Protein AF-A0A2J8J338-F1 (afdb_monomer_lite)

Radius of gyration: 25.16 Å; chains: 1; bounding box: 51×44×72 Å

Foldseek 3Di:
DDDDDDDDDPDPPPPDDPPPPPDDPDDDDDPDDPDDDDDFDPDPTPDPPPVVVQVVCCVVCVPDDDADPVRDDDDQPLVVSCVVDNPSSPDDD

pLDDT: mean 78.18, std 21.62, range [40.94, 98.25]

Secondary structure (DSSP, 8-state):
---------------PPP--------------PPPPP----SBTTTB-HHHHHHHHHHHH-TTS----GGG--SS-HHHHHHHHSTTSTT---

Structure (mmCIF, N/CA/C/O backbone):
data_AF-A0A2J8J338-F1
#
_entry.id   AF-A0A2J8J338-F1
#
loop_
_atom_site.group_PDB
_atom_site.id
_atom_site.type_symbol
_atom_site.label_atom_id
_atom_site.label_alt_id
_atom_site.label_comp_id
_atom_site.label_asym_id
_atom_site.label_entity_id
_atom_site.label_seq_id
_atom_site.pdbx_PDB_ins_code
_atom_site.Cartn_x
_atom_site.Cartn_y
_atom_site.Cartn_z
_atom_site.occupancy
_atom_site.B_iso_or_equiv
_atom_site.auth_seq_id
_atom_site.auth_comp_id
_atom_site.auth_asym_id
_atom_site.auth_atom_id
_atom_site.pdbx_PDB_model_num
ATOM 1 N N . MET A 1 1 ? 21.242 -32.552 38.866 1.00 43.22 1 MET A N 1
ATOM 2 C CA . MET A 1 1 ? 22.445 -32.261 38.060 1.00 43.22 1 MET A CA 1
ATOM 3 C C . MET A 1 1 ? 22.340 -33.075 36.779 1.00 43.22 1 MET A C 1
ATOM 5 O O . MET A 1 1 ? 22.643 -34.257 36.795 1.00 43.22 1 MET A O 1
ATOM 9 N N . ILE A 1 2 ? 21.794 -32.487 35.714 1.00 40.94 2 ILE A N 1
ATOM 10 C CA . ILE A 1 2 ? 21.614 -33.149 34.414 1.00 40.94 2 ILE A CA 1
ATOM 11 C C . ILE A 1 2 ? 22.175 -32.181 33.372 1.00 40.94 2 ILE A C 1
ATOM 13 O O . ILE A 1 2 ? 21.660 -31.078 33.203 1.00 40.94 2 ILE A O 1
ATOM 17 N N . ARG A 1 3 ? 23.292 -32.572 32.751 1.00 44.12 3 ARG A N 1
ATOM 18 C CA . ARG A 1 3 ? 23.898 -31.899 31.600 1.00 44.12 3 ARG A CA 1
ATOM 19 C C . ARG A 1 3 ? 23.267 -32.472 30.334 1.00 44.12 3 ARG A C 1
ATOM 21 O O . ARG A 1 3 ? 23.466 -33.643 30.040 1.00 44.12 3 ARG A O 1
ATOM 28 N N . LEU A 1 4 ? 22.560 -31.636 29.587 1.00 50.59 4 LEU A N 1
ATOM 29 C CA . LEU A 1 4 ? 22.145 -31.869 28.202 1.00 50.59 4 LEU A CA 1
ATOM 30 C C . LEU A 1 4 ? 22.466 -30.545 27.499 1.00 50.59 4 LEU A C 1
ATOM 32 O O . LEU A 1 4 ? 21.896 -29.517 27.831 1.00 50.59 4 LEU A O 1
ATOM 36 N N . GLY A 1 5 ? 23.581 -30.441 26.786 1.00 42.06 5 GLY A N 1
ATOM 37 C CA . GLY A 1 5 ? 23.694 -30.929 25.416 1.00 42.06 5 GLY A CA 1
ATOM 38 C C . GLY A 1 5 ? 23.681 -29.691 24.522 1.00 42.06 5 GLY A C 1
ATOM 39 O O . GLY A 1 5 ? 22.623 -29.186 24.172 1.00 42.06 5 GLY A O 1
ATOM 40 N N . GLY A 1 6 ? 24.866 -29.135 24.264 1.00 43.50 6 GLY A N 1
ATOM 41 C CA . GLY A 1 6 ? 25.035 -27.926 23.465 1.00 43.50 6 GLY A CA 1
ATOM 42 C C . GLY A 1 6 ? 24.636 -28.162 22.013 1.00 43.50 6 GLY A C 1
ATOM 43 O O . GLY A 1 6 ? 25.192 -29.029 21.344 1.00 43.50 6 GLY A O 1
ATOM 44 N N . TRP A 1 7 ? 23.693 -27.367 21.518 1.00 42.53 7 TRP A N 1
ATOM 45 C CA . TRP A 1 7 ? 23.435 -27.226 20.091 1.00 42.53 7 TRP A CA 1
ATOM 46 C C . TRP A 1 7 ? 24.176 -25.993 19.587 1.00 42.53 7 TRP A C 1
ATOM 48 O O . TRP A 1 7 ? 23.694 -24.865 19.659 1.00 42.53 7 TRP A O 1
ATOM 58 N N . CYS A 1 8 ? 25.391 -26.219 19.096 1.00 44.62 8 CYS A N 1
ATOM 59 C CA . CYS A 1 8 ? 26.088 -25.251 18.265 1.00 44.62 8 CYS A CA 1
ATOM 60 C C . CYS A 1 8 ? 25.398 -25.225 16.897 1.00 44.62 8 CYS A C 1
ATOM 62 O O . CYS A 1 8 ? 25.557 -26.148 16.102 1.00 44.62 8 CYS A O 1
ATOM 64 N N . ALA A 1 9 ? 24.629 -24.173 16.619 1.00 54.53 9 ALA A N 1
ATOM 65 C CA . ALA A 1 9 ? 24.182 -23.886 15.263 1.00 54.53 9 ALA A CA 1
ATOM 66 C C . ALA A 1 9 ? 25.416 -23.660 14.365 1.00 54.53 9 ALA A C 1
ATOM 68 O O . ALA A 1 9 ? 26.320 -22.913 14.765 1.00 54.53 9 ALA A O 1
ATOM 69 N N . PRO A 1 10 ? 25.498 -24.261 13.165 1.00 48.12 10 PRO A N 1
ATOM 70 C CA . PRO A 1 10 ? 26.561 -23.920 12.239 1.00 48.12 10 PRO A CA 1
ATOM 71 C C . PRO A 1 10 ? 26.347 -22.473 11.787 1.00 48.12 10 PRO A C 1
ATOM 73 O O . PRO A 1 10 ? 25.334 -22.130 11.179 1.00 48.12 10 PRO A O 1
ATOM 76 N N . ARG A 1 11 ? 27.312 -21.607 12.114 1.00 47.56 11 ARG A N 1
ATOM 77 C CA . ARG A 1 11 ? 27.428 -20.278 11.515 1.00 47.56 11 ARG A CA 1
ATOM 78 C C . ARG A 1 11 ? 27.565 -20.482 10.009 1.00 47.56 11 ARG A C 1
ATOM 80 O O . ARG A 1 11 ? 28.589 -20.981 9.550 1.00 47.56 11 ARG A O 1
ATOM 87 N N . LEU A 1 12 ? 26.540 -20.111 9.247 1.00 48.75 12 LEU A N 1
ATOM 88 C CA . LEU A 1 12 ? 26.666 -19.955 7.804 1.00 48.75 12 LEU A CA 1
ATOM 89 C C . LEU A 1 12 ? 27.668 -18.822 7.565 1.00 48.75 12 LEU A C 1
ATOM 91 O O . LEU A 1 12 ? 27.356 -17.645 7.738 1.00 48.75 12 LEU A O 1
ATOM 95 N N . CYS A 1 13 ? 28.905 -19.194 7.244 1.00 45.56 13 CYS A N 1
ATOM 96 C CA . CYS A 1 13 ? 29.922 -18.277 6.760 1.00 45.56 13 CYS A CA 1
ATOM 97 C C . CYS A 1 13 ? 29.407 -17.665 5.456 1.00 45.56 13 CYS A C 1
ATOM 99 O O . CYS A 1 13 ? 29.388 -18.323 4.418 1.00 45.56 13 CYS A O 1
ATOM 101 N N . SER A 1 14 ? 28.954 -16.415 5.524 1.00 51.06 14 SER A N 1
ATOM 102 C CA . SER A 1 14 ? 28.611 -15.632 4.343 1.00 51.06 14 SER A CA 1
ATOM 103 C C . SER A 1 14 ? 29.898 -15.424 3.543 1.00 51.06 14 SER A C 1
ATOM 105 O O . SER A 1 14 ? 30.786 -14.682 3.967 1.00 51.06 14 SER A O 1
ATOM 107 N N . ALA A 1 15 ? 30.054 -16.153 2.438 1.00 55.22 15 ALA A N 1
ATOM 108 C CA . ALA A 1 15 ? 31.173 -15.962 1.531 1.00 55.22 15 ALA A CA 1
ATOM 109 C C . ALA A 1 15 ? 31.050 -14.561 0.918 1.00 55.22 15 ALA A C 1
ATOM 111 O O . ALA A 1 15 ? 30.080 -14.257 0.224 1.00 55.22 15 ALA A O 1
ATOM 112 N N . ALA A 1 16 ? 32.019 -13.694 1.210 1.00 54.66 16 ALA A N 1
ATOM 113 C CA . ALA A 1 16 ? 32.112 -12.379 0.599 1.00 54.66 16 ALA A CA 1
ATOM 114 C C . ALA A 1 16 ? 32.204 -12.538 -0.926 1.00 54.66 16 ALA A C 1
ATOM 116 O O . ALA A 1 16 ? 33.156 -13.126 -1.441 1.00 54.66 16 ALA A O 1
ATOM 117 N N . VAL A 1 17 ? 31.211 -12.022 -1.650 1.00 58.19 17 VAL A N 1
ATOM 118 C CA . VAL A 1 17 ? 31.267 -11.918 -3.110 1.00 58.19 17 VAL A CA 1
ATOM 119 C C . VAL A 1 17 ? 32.378 -10.917 -3.437 1.00 58.19 17 VAL A C 1
ATOM 121 O O . VAL A 1 17 ? 32.285 -9.766 -3.000 1.00 58.19 17 VAL A O 1
ATOM 124 N N . PRO A 1 18 ? 33.444 -11.295 -4.166 1.00 51.47 18 PRO A N 1
ATOM 125 C CA . PRO A 1 18 ? 34.457 -10.326 -4.531 1.00 51.47 18 PRO A CA 1
ATOM 126 C C . PRO A 1 18 ? 33.812 -9.313 -5.475 1.00 51.47 18 PRO A C 1
ATOM 128 O O . PRO A 1 18 ? 33.262 -9.671 -6.519 1.00 51.47 18 PRO A O 1
ATOM 131 N N . ALA A 1 19 ? 33.886 -8.035 -5.106 1.00 57.62 19 ALA A N 1
ATOM 132 C CA . ALA A 1 19 ? 33.567 -6.926 -5.989 1.00 57.62 19 ALA A CA 1
ATOM 133 C C . ALA A 1 19 ? 34.604 -6.904 -7.123 1.00 57.62 19 ALA A C 1
ATOM 135 O O . ALA A 1 19 ? 35.617 -6.206 -7.067 1.00 57.62 19 ALA A O 1
ATOM 136 N N . GLY A 1 20 ? 34.376 -7.729 -8.145 1.00 45.66 20 GLY A N 1
ATOM 137 C CA . GLY A 1 20 ? 35.165 -7.740 -9.362 1.00 45.66 20 GLY A CA 1
ATOM 138 C C . GLY A 1 20 ? 35.014 -6.397 -10.064 1.00 45.66 20 GLY A C 1
ATOM 139 O O . GLY A 1 20 ? 34.013 -6.148 -10.735 1.00 45.66 20 GLY A O 1
ATOM 140 N N . ARG A 1 21 ? 36.019 -5.528 -9.921 1.00 58.72 21 ARG A N 1
ATOM 141 C CA . ARG A 1 21 ? 36.226 -4.385 -10.814 1.00 58.72 21 ARG A CA 1
ATOM 142 C C . ARG A 1 21 ? 36.368 -4.931 -12.236 1.00 58.72 21 ARG A C 1
ATOM 144 O O . ARG A 1 21 ? 37.431 -5.414 -12.613 1.00 58.72 21 ARG A O 1
ATOM 151 N N . ARG A 1 22 ? 35.296 -4.873 -13.028 1.00 58.28 22 ARG A N 1
ATOM 152 C CA . ARG A 1 22 ? 35.378 -5.105 -14.474 1.00 58.28 22 ARG A CA 1
ATOM 153 C C . ARG A 1 22 ? 36.093 -3.906 -15.088 1.00 58.28 22 ARG A C 1
ATOM 155 O O . ARG A 1 22 ? 35.535 -2.814 -15.155 1.00 58.28 22 ARG A O 1
ATOM 162 N N . GLY A 1 23 ? 37.355 -4.115 -15.452 1.00 45.91 23 GLY A N 1
ATOM 163 C CA . GLY A 1 23 ? 38.155 -3.156 -16.199 1.00 45.91 23 GLY A CA 1
ATOM 164 C C . GLY A 1 23 ? 37.498 -2.824 -17.536 1.00 45.91 23 GLY A C 1
ATOM 165 O O . GLY A 1 23 ? 36.924 -3.691 -18.197 1.00 45.91 23 GLY A O 1
ATOM 166 N N . ALA A 1 24 ? 37.578 -1.553 -17.918 1.00 56.91 24 ALA A N 1
ATOM 167 C CA . ALA A 1 24 ? 37.213 -1.095 -19.245 1.00 56.91 24 ALA A CA 1
ATOM 168 C C . ALA A 1 24 ? 38.244 -1.625 -20.253 1.00 56.91 24 ALA A C 1
ATOM 170 O O . ALA A 1 24 ? 39.350 -1.100 -20.352 1.00 56.91 24 ALA A O 1
ATOM 171 N N . ALA A 1 25 ? 37.884 -2.670 -20.995 1.00 54.62 25 ALA A N 1
ATOM 172 C CA . ALA A 1 25 ? 38.583 -3.032 -22.220 1.00 54.62 25 ALA A CA 1
ATOM 173 C C . ALA A 1 25 ? 38.009 -2.172 -23.355 1.00 54.62 25 ALA A C 1
ATOM 175 O O . ALA A 1 25 ? 36.960 -2.478 -23.921 1.00 54.62 25 ALA A O 1
ATOM 176 N N . GLY A 1 26 ? 38.669 -1.048 -23.635 1.00 50.59 26 GLY A N 1
ATOM 177 C CA . GLY A 1 26 ? 38.418 -0.247 -24.829 1.00 50.59 26 GLY A CA 1
ATOM 178 C C . GLY A 1 26 ? 38.987 -0.957 -26.054 1.00 50.59 26 GLY A C 1
ATOM 179 O O . GLY A 1 26 ? 40.190 -0.903 -26.289 1.00 50.59 26 GLY A O 1
ATOM 180 N N . GLY A 1 27 ? 38.128 -1.638 -26.812 1.00 51.03 27 GLY A N 1
ATOM 181 C CA . GLY A 1 27 ? 38.413 -2.072 -28.181 1.00 51.03 27 GLY A CA 1
ATOM 182 C C . GLY A 1 27 ? 38.002 -0.990 -29.194 1.00 51.03 27 GLY A C 1
ATOM 183 O O . GLY A 1 27 ? 37.088 -0.211 -28.905 1.00 51.03 27 GLY A O 1
ATOM 184 N N . PRO A 1 28 ? 38.657 -0.900 -30.364 1.00 54.31 28 PRO A N 1
ATOM 185 C CA . PRO A 1 28 ? 38.426 0.181 -31.312 1.00 54.31 28 PRO A CA 1
ATOM 186 C C . PRO A 1 28 ? 37.112 -0.011 -32.085 1.00 54.31 28 PRO A C 1
ATOM 188 O O . PRO A 1 28 ? 36.928 -0.994 -32.793 1.00 54.31 28 PRO A O 1
ATOM 191 N N . GLY A 1 29 ? 36.224 0.978 -31.967 1.00 55.69 29 GLY A N 1
ATOM 192 C CA . GLY A 1 29 ? 35.438 1.510 -33.083 1.00 55.69 29 GLY A CA 1
ATOM 193 C C . GLY A 1 29 ? 34.521 0.559 -33.854 1.00 55.69 29 GLY A C 1
ATOM 194 O O . GLY A 1 29 ? 34.683 0.402 -35.058 1.00 55.69 29 GLY A O 1
ATOM 195 N N . LEU A 1 30 ? 33.466 0.058 -33.214 1.00 56.03 30 LEU A N 1
ATOM 196 C CA . LEU A 1 30 ? 32.160 0.012 -33.880 1.00 56.03 30 LEU A CA 1
ATOM 197 C C . LEU A 1 30 ? 31.403 1.247 -33.399 1.00 56.03 30 LEU A C 1
ATOM 199 O O . LEU A 1 30 ? 31.521 1.596 -32.225 1.00 56.03 30 LEU A O 1
ATOM 203 N N . ALA A 1 31 ? 30.680 1.937 -34.278 1.00 59.69 31 ALA A N 1
ATOM 204 C CA . ALA A 1 31 ? 29.835 3.082 -33.939 1.00 59.69 31 ALA A CA 1
ATOM 205 C C . ALA A 1 31 ? 28.751 2.667 -32.918 1.00 59.69 31 ALA A C 1
ATOM 207 O O . ALA A 1 31 ? 27.617 2.354 -33.264 1.00 59.69 31 ALA A O 1
ATOM 208 N N . GLY A 1 32 ? 29.133 2.566 -31.647 1.00 56.31 32 GLY A N 1
ATOM 209 C CA . GLY A 1 32 ? 28.337 1.981 -30.582 1.00 56.31 32 GLY A CA 1
ATOM 210 C C . GLY A 1 32 ? 27.613 3.085 -29.845 1.00 56.31 32 GLY A C 1
ATOM 211 O O . GLY A 1 32 ? 28.175 3.694 -28.934 1.00 56.31 32 GLY A O 1
ATOM 212 N N . GLY A 1 33 ? 26.376 3.366 -30.254 1.00 71.06 33 GLY A N 1
ATOM 213 C CA . GLY A 1 33 ? 25.496 4.266 -29.517 1.00 71.06 33 GLY A CA 1
ATOM 214 C C . GLY A 1 33 ? 25.485 3.886 -28.034 1.00 71.06 33 GLY A C 1
ATOM 215 O O . GLY A 1 33 ? 25.334 2.714 -27.688 1.00 71.06 33 GLY A O 1
ATOM 216 N N . ARG A 1 34 ? 25.697 4.867 -27.145 1.00 81.88 34 ARG A N 1
ATOM 217 C CA . ARG A 1 34 ? 25.623 4.640 -25.695 1.00 81.88 34 ARG A CA 1
ATOM 218 C C . ARG A 1 34 ? 24.266 4.023 -25.371 1.00 81.88 34 ARG A C 1
ATOM 220 O O . ARG A 1 34 ? 23.241 4.654 -25.616 1.00 81.88 34 ARG A O 1
ATOM 227 N N . ALA A 1 35 ? 24.276 2.822 -24.798 1.00 89.19 35 ALA A N 1
ATOM 228 C CA . ALA A 1 35 ? 23.060 2.184 -24.320 1.00 89.19 35 ALA A CA 1
ATOM 229 C C . ALA A 1 35 ? 22.335 3.107 -23.329 1.00 89.19 35 ALA A C 1
ATOM 231 O O . ALA A 1 35 ? 22.952 3.686 -22.424 1.00 89.19 35 ALA A O 1
ATOM 232 N N . LEU A 1 36 ? 21.023 3.246 -23.516 1.00 94.19 36 LEU A N 1
ATOM 233 C CA . LEU A 1 36 ? 20.172 3.975 -22.589 1.00 94.19 36 LEU A CA 1
ATOM 234 C C . LEU A 1 36 ? 20.176 3.252 -21.238 1.00 94.19 36 LEU A C 1
ATOM 236 O O . LEU A 1 36 ? 20.040 2.032 -21.173 1.00 94.19 36 LEU A O 1
ATOM 240 N N . ARG A 1 37 ? 20.331 4.011 -20.152 1.00 96.25 37 ARG A N 1
ATOM 241 C CA . ARG A 1 37 ? 20.224 3.483 -18.788 1.00 96.25 37 ARG A CA 1
ATOM 242 C C . ARG A 1 37 ? 18.842 3.804 -18.245 1.00 96.25 37 ARG A C 1
ATOM 244 O O . ARG A 1 37 ? 18.471 4.973 -18.205 1.00 96.25 37 ARG A O 1
ATOM 251 N N . VAL A 1 38 ? 18.125 2.772 -17.813 1.00 97.56 38 VAL A N 1
ATOM 252 C CA . VAL A 1 38 ? 16.801 2.883 -17.196 1.00 97.56 38 VAL A CA 1
ATOM 253 C C . VAL A 1 38 ? 16.919 2.449 -15.742 1.00 97.56 38 VAL A C 1
ATOM 255 O O . VAL A 1 38 ? 17.455 1.379 -15.459 1.00 97.56 38 VAL A O 1
ATOM 258 N N . LEU A 1 39 ? 16.450 3.298 -14.831 1.00 98.25 39 LEU A N 1
ATOM 259 C CA . LEU A 1 39 ? 16.300 2.956 -13.421 1.00 98.25 39 LEU A CA 1
ATOM 260 C C . LEU A 1 39 ? 14.854 2.530 -13.202 1.00 98.25 39 LEU A C 1
ATOM 262 O O . LEU A 1 39 ? 13.937 3.244 -13.601 1.00 98.25 39 LEU A O 1
ATOM 266 N N . VAL A 1 40 ? 14.675 1.360 -12.604 1.00 98.12 40 VAL A N 1
ATOM 2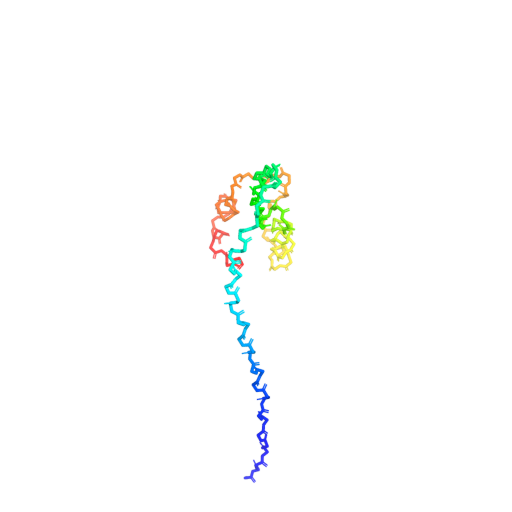67 C CA . VAL A 1 40 ? 13.363 0.799 -12.291 1.00 98.12 40 VAL A CA 1
ATOM 268 C C . VAL A 1 40 ? 13.235 0.793 -10.779 1.00 98.12 40 VAL A C 1
ATOM 270 O O . VAL A 1 40 ? 14.111 0.267 -10.092 1.00 98.12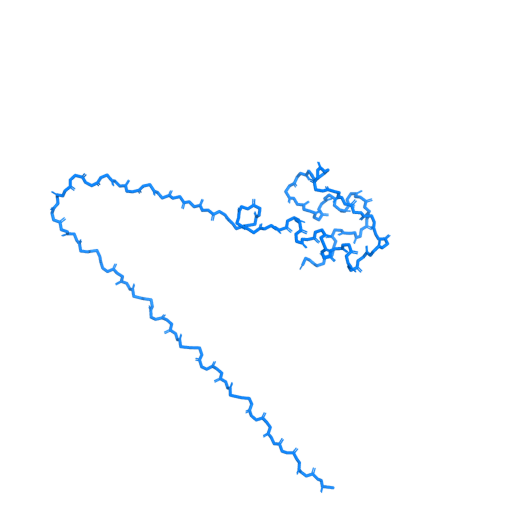 40 VAL A O 1
ATOM 273 N N . ASP A 1 41 ? 12.184 1.432 -10.281 1.00 97.62 41 ASP A N 1
ATOM 274 C CA . ASP A 1 41 ? 11.880 1.472 -8.854 1.00 97.62 41 ASP A CA 1
ATOM 275 C C . ASP A 1 41 ? 11.341 0.115 -8.358 1.00 97.62 41 ASP A C 1
ATOM 277 O O . ASP A 1 41 ? 11.050 -0.776 -9.159 1.00 97.62 41 ASP A O 1
ATOM 281 N N . MET A 1 42 ? 11.232 -0.069 -7.041 1.00 98.19 42 MET A N 1
ATOM 282 C CA . MET A 1 42 ? 10.780 -1.320 -6.429 1.00 98.19 42 MET A CA 1
ATOM 283 C C . MET A 1 42 ? 9.303 -1.265 -6.036 1.00 98.19 42 MET A C 1
ATOM 285 O O . MET A 1 42 ? 8.492 -2.001 -6.597 1.00 98.19 42 MET A O 1
ATOM 289 N N . ASP A 1 43 ? 8.936 -0.406 -5.088 1.00 97.19 43 ASP A N 1
ATOM 290 C CA . ASP A 1 43 ? 7.612 -0.415 -4.466 1.00 97.19 43 ASP A CA 1
ATOM 291 C C . ASP A 1 43 ? 6.586 0.321 -5.334 1.00 97.19 43 ASP A C 1
ATOM 293 O O . ASP A 1 43 ? 6.757 1.481 -5.692 1.00 97.19 43 ASP A O 1
ATOM 297 N N . GLY A 1 44 ? 5.512 -0.371 -5.713 1.00 95.06 44 GLY A N 1
ATOM 298 C CA . GLY A 1 44 ? 4.526 0.146 -6.666 1.00 95.06 44 GLY A CA 1
ATOM 299 C C . GLY A 1 44 ? 4.961 0.055 -8.135 1.00 95.06 44 GLY A C 1
ATOM 300 O O . GLY A 1 44 ? 4.179 0.419 -9.012 1.00 95.06 44 GLY A O 1
ATOM 301 N N . VAL A 1 45 ? 6.166 -0.464 -8.416 1.00 97.62 45 VAL A N 1
ATOM 302 C CA . VAL A 1 45 ? 6.669 -0.709 -9.781 1.00 97.62 45 VAL A CA 1
ATOM 303 C C . VAL A 1 45 ? 6.946 -2.192 -10.026 1.00 97.62 45 VAL A C 1
AT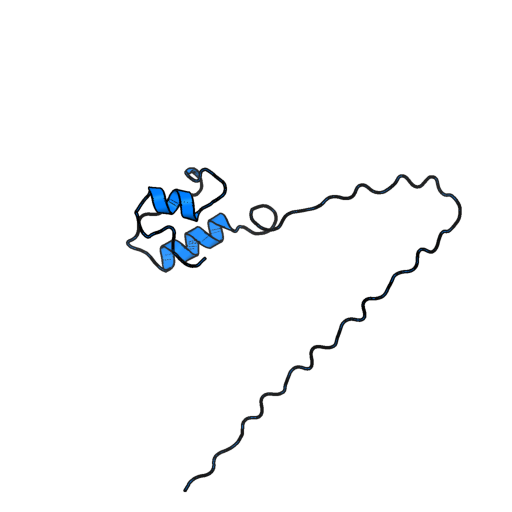OM 305 O O . VAL A 1 45 ? 6.385 -2.771 -10.953 1.00 97.62 45 VAL A O 1
ATOM 308 N N . LEU A 1 46 ? 7.776 -2.825 -9.193 1.00 98.25 46 LEU A N 1
ATOM 309 C CA . LEU A 1 46 ? 8.061 -4.265 -9.250 1.00 98.25 46 LEU A CA 1
ATOM 310 C C . LEU A 1 46 ? 7.312 -5.049 -8.168 1.00 98.25 46 LEU A C 1
ATOM 312 O O . LEU A 1 46 ? 6.857 -6.166 -8.412 1.00 98.25 46 LEU A O 1
ATOM 316 N N . ALA A 1 47 ? 7.194 -4.476 -6.972 1.00 97.56 47 ALA A N 1
ATOM 317 C CA . ALA A 1 47 ? 6.543 -5.078 -5.821 1.00 97.56 47 ALA A CA 1
ATOM 318 C C . ALA A 1 47 ? 5.187 -4.413 -5.554 1.00 97.56 47 ALA A C 1
ATOM 320 O O . ALA A 1 47 ? 5.086 -3.189 -5.458 1.00 97.56 47 ALA A O 1
ATOM 321 N N . ASP A 1 48 ? 4.145 -5.230 -5.376 1.00 97.81 48 ASP A N 1
ATOM 322 C CA . ASP A 1 48 ? 2.817 -4.772 -4.952 1.00 97.81 48 ASP A CA 1
ATOM 323 C C . ASP A 1 48 ? 2.813 -4.427 -3.454 1.00 97.81 48 ASP A C 1
ATOM 325 O O . ASP A 1 48 ? 2.363 -5.198 -2.597 1.00 97.81 48 ASP A O 1
ATOM 329 N N . PHE A 1 49 ? 3.380 -3.263 -3.137 1.00 97.50 49 PHE A N 1
ATOM 330 C CA . PHE A 1 49 ? 3.431 -2.741 -1.777 1.00 97.50 49 PHE A CA 1
ATOM 331 C C . PHE A 1 49 ? 2.023 -2.460 -1.234 1.00 97.50 49 PHE A C 1
ATOM 333 O O . PHE A 1 49 ? 1.691 -2.915 -0.142 1.00 97.50 49 PHE A O 1
ATOM 340 N N . GLU A 1 50 ? 1.177 -1.761 -1.995 1.00 97.69 50 GLU A N 1
ATOM 341 C CA . GLU A 1 50 ? -0.158 -1.320 -1.560 1.00 97.69 50 GLU A CA 1
ATOM 342 C C . GLU A 1 50 ? -1.106 -2.500 -1.297 1.00 97.69 50 GLU A C 1
ATOM 344 O O . GLU A 1 50 ? -1.719 -2.589 -0.227 1.00 97.69 50 GLU A O 1
ATOM 349 N N . GLY A 1 51 ? -1.194 -3.459 -2.224 1.00 97.81 51 GLY A N 1
ATOM 350 C CA . GLY A 1 51 ? -2.016 -4.655 -2.043 1.00 97.81 51 GLY A CA 1
ATOM 351 C C . GLY A 1 51 ? -1.470 -5.567 -0.943 1.00 97.81 51 GLY A C 1
ATOM 352 O O . GLY A 1 51 ? -2.231 -6.100 -0.124 1.00 97.81 51 GLY A O 1
ATOM 353 N N . GLY A 1 52 ? -0.142 -5.702 -0.858 1.00 97.56 52 GLY A N 1
ATOM 354 C CA . GLY A 1 52 ? 0.536 -6.422 0.218 1.00 97.56 52 GLY A CA 1
ATOM 355 C C . GLY A 1 52 ? 0.261 -5.824 1.601 1.00 97.56 52 GLY A C 1
ATOM 356 O O . GLY A 1 52 ? -0.058 -6.566 2.540 1.00 97.56 52 GLY A O 1
ATOM 357 N N . PHE A 1 53 ? 0.340 -4.498 1.714 1.00 96.81 53 PHE A N 1
ATOM 358 C CA . PHE A 1 53 ? 0.013 -3.739 2.915 1.00 96.81 53 PHE A CA 1
ATOM 359 C C . PHE A 1 53 ? -1.452 -3.946 3.307 1.00 96.81 53 PHE A C 1
ATOM 361 O O . PHE A 1 53 ? -1.719 -4.416 4.414 1.00 96.81 53 PHE A O 1
ATOM 368 N N . LEU A 1 54 ? -2.399 -3.688 2.398 1.00 96.88 54 LEU A N 1
ATOM 369 C CA . LEU A 1 54 ? -3.831 -3.752 2.703 1.00 96.88 54 LEU A CA 1
ATOM 370 C C . LEU A 1 54 ? -4.254 -5.152 3.166 1.00 96.88 54 LEU A C 1
ATOM 372 O O . LEU A 1 54 ? -5.006 -5.292 4.135 1.00 96.88 54 LEU A O 1
ATOM 376 N N . ARG A 1 55 ? -3.731 -6.203 2.522 1.00 97.94 55 ARG A N 1
ATOM 377 C CA . ARG A 1 55 ? -3.995 -7.593 2.918 1.00 97.94 55 ARG A CA 1
ATOM 378 C C . ARG A 1 55 ? -3.536 -7.869 4.350 1.00 97.94 55 ARG A C 1
ATOM 380 O O . ARG A 1 55 ? -4.298 -8.431 5.136 1.00 97.94 55 ARG A O 1
ATOM 387 N N . LYS A 1 56 ? -2.305 -7.483 4.699 1.00 97.19 56 LYS A N 1
ATOM 388 C CA . LYS A 1 56 ? -1.758 -7.688 6.051 1.00 97.19 56 LYS A CA 1
ATOM 389 C C . LYS A 1 56 ? -2.467 -6.822 7.090 1.00 97.19 56 LYS A C 1
ATOM 391 O O . LYS A 1 56 ? -2.750 -7.311 8.182 1.00 97.19 56 LYS A O 1
ATOM 396 N N . PHE A 1 57 ? -2.787 -5.577 6.744 1.00 95.75 57 PHE A N 1
ATOM 397 C CA . PHE A 1 57 ? -3.510 -4.655 7.613 1.00 95.75 57 PHE A CA 1
ATOM 398 C C . PHE A 1 57 ? -4.870 -5.231 8.006 1.00 95.75 57 PHE A C 1
ATOM 400 O O . PHE A 1 57 ? -5.142 -5.381 9.193 1.00 95.75 57 PHE A O 1
ATOM 407 N N . ARG A 1 58 ? -5.682 -5.658 7.030 1.00 96.06 58 ARG A N 1
ATOM 408 C CA . ARG A 1 58 ? -7.009 -6.242 7.290 1.00 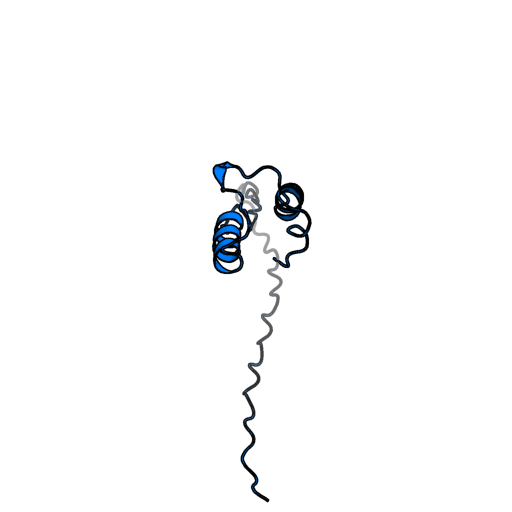96.06 58 ARG A CA 1
ATOM 409 C C . ARG A 1 58 ? -6.945 -7.548 8.078 1.00 96.06 58 ARG A C 1
ATOM 411 O O . ARG A 1 58 ? -7.821 -7.803 8.893 1.00 96.06 58 ARG A O 1
ATOM 418 N N . ALA A 1 59 ? -5.915 -8.366 7.856 1.00 97.12 59 ALA A N 1
ATOM 419 C CA . ALA A 1 59 ? -5.725 -9.599 8.618 1.00 97.12 59 ALA A CA 1
ATOM 420 C C . ALA A 1 59 ? -5.364 -9.329 10.088 1.00 97.12 59 ALA A C 1
ATOM 422 O O . ALA A 1 59 ? -5.786 -10.067 10.974 1.00 97.12 59 ALA A O 1
ATOM 423 N N . ARG A 1 60 ? -4.576 -8.282 10.352 1.00 95.69 60 ARG A N 1
ATOM 424 C CA . ARG A 1 60 ? -4.120 -7.939 11.703 1.00 95.69 60 ARG A CA 1
ATOM 425 C C . ARG A 1 60 ? -5.114 -7.067 12.472 1.00 95.69 60 ARG A C 1
ATOM 427 O O . ARG A 1 60 ? -5.191 -7.172 13.693 1.00 95.69 60 ARG A O 1
ATOM 434 N N . PHE A 1 61 ? -5.855 -6.223 11.764 1.00 94.12 61 PHE A N 1
ATOM 435 C CA . PHE A 1 61 ? -6.815 -5.264 12.305 1.00 94.12 61 PHE A CA 1
ATOM 436 C C . PHE A 1 61 ? -8.183 -5.425 11.640 1.00 94.12 61 PHE A C 1
ATOM 438 O O . PHE A 1 61 ? -8.626 -4.518 10.935 1.00 94.12 61 PHE A O 1
ATOM 445 N N . PRO A 1 62 ? -8.861 -6.566 11.851 1.00 95.75 62 PRO A N 1
ATOM 446 C CA . PRO A 1 62 ? -10.116 -6.864 11.162 1.00 95.75 62 PRO A CA 1
ATOM 447 C C . PRO A 1 62 ? -11.223 -5.845 11.463 1.00 95.75 62 PRO A C 1
ATOM 449 O O . PRO A 1 62 ? -12.061 -5.593 10.602 1.00 95.75 62 PRO A O 1
ATOM 452 N N . ASP A 1 63 ? -11.182 -5.219 12.642 1.00 95.56 63 ASP A N 1
ATOM 453 C CA . ASP A 1 63 ? -12.204 -4.273 13.106 1.00 95.56 63 ASP A CA 1
ATOM 454 C C . ASP A 1 63 ? -11.850 -2.799 12.835 1.00 95.56 63 ASP A C 1
ATOM 456 O O . ASP A 1 63 ? -12.614 -1.896 13.181 1.00 95.56 63 ASP A O 1
ATOM 460 N N . GLN A 1 64 ? -10.670 -2.517 12.267 1.00 94.44 64 GLN A N 1
ATOM 461 C CA . GLN A 1 64 ? -10.268 -1.147 11.934 1.00 94.44 64 GLN A CA 1
ATOM 462 C C . GLN A 1 64 ? -10.768 -0.756 10.539 1.00 94.44 64 GLN A C 1
ATOM 464 O O . GLN A 1 64 ? -10.795 -1.594 9.634 1.00 94.44 64 GLN A O 1
ATOM 469 N N . PRO A 1 65 ? -11.119 0.526 10.323 1.00 95.94 65 PRO A N 1
ATOM 470 C CA . PRO A 1 65 ? -11.461 0.994 8.991 1.00 95.94 65 PRO A CA 1
ATOM 471 C C . PRO A 1 65 ? -10.228 0.917 8.083 1.00 95.94 65 PRO A C 1
ATOM 473 O O . PRO A 1 65 ? -9.095 1.128 8.522 1.00 95.94 65 PRO A O 1
ATOM 476 N N . PHE A 1 66 ? -10.459 0.630 6.806 1.00 96.31 66 PHE A N 1
ATOM 477 C CA . PHE A 1 66 ? -9.414 0.545 5.792 1.00 96.31 66 PHE A CA 1
ATOM 478 C C . PHE A 1 66 ? -9.785 1.375 4.565 1.00 96.31 66 PHE A C 1
ATOM 480 O O . PHE A 1 66 ? -10.943 1.743 4.369 1.00 96.31 66 PHE A O 1
ATOM 487 N N . ILE A 1 67 ? -8.783 1.656 3.739 1.00 97.38 67 ILE A N 1
ATOM 488 C CA . ILE A 1 67 ? -8.931 2.377 2.474 1.00 97.38 67 ILE A CA 1
ATOM 489 C C . ILE A 1 67 ? -8.798 1.355 1.348 1.00 97.38 67 ILE A C 1
ATOM 491 O O . ILE A 1 67 ? -7.796 0.638 1.297 1.00 97.38 67 ILE A O 1
ATOM 495 N N . ALA A 1 68 ? -9.809 1.258 0.483 1.00 97.62 68 ALA A N 1
ATOM 496 C CA . ALA A 1 68 ? -9.735 0.424 -0.713 1.00 97.62 68 ALA A CA 1
ATOM 497 C C . ALA A 1 68 ? -8.666 0.968 -1.679 1.00 97.62 68 ALA A C 1
ATOM 499 O O . ALA A 1 68 ? -8.330 2.154 -1.640 1.00 97.62 68 ALA A O 1
ATOM 500 N N . LEU A 1 69 ? -8.101 0.116 -2.537 1.00 97.81 69 LEU A N 1
ATOM 501 C CA . LEU A 1 69 ? -6.979 0.516 -3.398 1.00 97.81 69 LEU A CA 1
ATOM 502 C C . LEU A 1 69 ? -7.397 1.610 -4.394 1.00 97.81 69 LEU A C 1
ATOM 504 O O . LEU A 1 69 ? -6.655 2.558 -4.633 1.00 97.81 69 LEU A O 1
ATOM 508 N N . GLU A 1 70 ? -8.621 1.530 -4.901 1.00 98.12 70 GLU A N 1
ATOM 509 C CA . GLU A 1 70 ? -9.276 2.518 -5.760 1.00 98.12 70 GLU A CA 1
ATOM 510 C C . GLU A 1 70 ? -9.452 3.899 -5.093 1.00 98.12 70 GLU A C 1
ATOM 512 O O . GLU A 1 70 ? -9.457 4.932 -5.774 1.00 98.12 70 GLU A O 1
ATOM 517 N N . ASP A 1 71 ? -9.495 3.943 -3.761 1.00 98.06 71 ASP A N 1
ATOM 518 C CA . ASP A 1 71 ? -9.673 5.158 -2.958 1.00 98.06 71 ASP A CA 1
ATOM 519 C C . ASP A 1 71 ? -8.346 5.719 -2.412 1.00 98.06 71 ASP A C 1
ATOM 521 O O . ASP A 1 71 ? -8.312 6.781 -1.773 1.00 98.06 71 ASP A O 1
ATOM 525 N N . ARG A 1 72 ? -7.214 5.046 -2.672 1.00 97.31 72 ARG A N 1
ATOM 526 C CA . ARG A 1 72 ? -5.885 5.513 -2.251 1.00 97.31 72 ARG A CA 1
ATOM 527 C C . ARG A 1 72 ? -5.505 6.804 -2.964 1.00 97.31 72 ARG A C 1
ATOM 529 O O . ARG A 1 72 ? -5.600 6.924 -4.186 1.00 97.31 72 ARG A O 1
ATOM 536 N N . ARG A 1 73 ? -5.060 7.796 -2.192 1.00 97.44 73 ARG A N 1
ATOM 537 C CA . ARG A 1 73 ? -4.580 9.090 -2.694 1.00 97.44 73 ARG A CA 1
ATOM 538 C C . ARG A 1 73 ? -3.318 9.502 -1.946 1.00 97.44 73 ARG A C 1
ATOM 540 O O . ARG A 1 73 ? -3.210 9.300 -0.740 1.00 97.44 73 ARG A O 1
ATOM 547 N N . GLY A 1 74 ? -2.387 10.127 -2.662 1.00 96.06 74 GLY A N 1
ATOM 548 C CA . GLY A 1 74 ? -1.096 10.533 -2.108 1.00 96.06 74 GLY A CA 1
ATOM 549 C C . GLY A 1 74 ? -0.143 9.356 -1.876 1.00 96.06 74 GLY A C 1
ATOM 550 O O . GLY A 1 74 ? -0.553 8.199 -1.784 1.00 96.06 74 GLY A O 1
ATOM 551 N N . PHE A 1 75 ? 1.146 9.673 -1.791 1.00 95.81 75 PHE A N 1
ATOM 552 C CA . PHE A 1 75 ? 2.215 8.679 -1.699 1.00 95.81 75 PHE A CA 1
ATOM 553 C C . PHE A 1 75 ? 2.284 8.003 -0.319 1.00 95.81 75 PHE A C 1
ATOM 555 O O . PHE A 1 75 ? 2.483 6.799 -0.221 1.00 95.81 75 PHE A O 1
ATOM 562 N N . TRP A 1 76 ? 2.053 8.757 0.758 1.00 95.31 76 TRP A N 1
ATOM 563 C CA . TRP A 1 76 ? 2.196 8.253 2.122 1.00 95.31 76 TRP A CA 1
ATOM 564 C C . TRP A 1 76 ? 0.916 7.586 2.634 1.00 95.31 76 TRP A C 1
ATOM 566 O O . TRP A 1 76 ? -0.059 8.254 2.985 1.00 95.31 76 TRP A O 1
ATOM 576 N N . VAL A 1 77 ? 0.942 6.257 2.744 1.00 95.50 77 VAL A N 1
ATOM 577 C CA . VAL A 1 77 ? -0.156 5.460 3.320 1.00 95.50 77 VAL A CA 1
ATOM 578 C C . VAL A 1 77 ? -0.498 5.921 4.742 1.00 95.50 77 VAL A C 1
ATOM 580 O O . VAL A 1 77 ? -1.668 6.132 5.064 1.00 95.50 77 VAL A O 1
ATOM 583 N N . SER A 1 78 ? 0.518 6.140 5.582 1.00 94.38 78 SER A N 1
ATOM 584 C CA . SER A 1 78 ? 0.358 6.547 6.984 1.00 94.38 78 SER A CA 1
ATOM 585 C C . SER A 1 78 ? -0.376 7.879 7.142 1.00 94.38 78 SER A C 1
ATOM 587 O O . SER A 1 78 ? -1.188 8.024 8.056 1.00 94.38 78 SER A O 1
ATOM 589 N N . GLU A 1 79 ? -0.151 8.840 6.243 1.00 95.25 79 GLU A N 1
ATOM 590 C CA . GLU A 1 79 ? -0.849 10.127 6.268 1.00 95.25 79 GLU A CA 1
ATOM 591 C C . GLU A 1 79 ? -2.344 9.959 5.987 1.00 95.25 79 GLU A C 1
ATOM 593 O O . GLU A 1 79 ? -3.173 10.510 6.715 1.00 95.25 79 GLU A O 1
ATOM 598 N N . GLN A 1 80 ? -2.711 9.184 4.958 1.00 95.75 80 GLN A N 1
ATOM 599 C CA . GLN A 1 80 ? -4.122 8.975 4.619 1.00 95.75 80 GLN A CA 1
ATOM 600 C C . GLN A 1 80 ? -4.840 8.165 5.711 1.00 95.75 80 GLN A C 1
ATOM 602 O O . GLN A 1 80 ? -5.945 8.529 6.113 1.00 95.75 80 GLN A O 1
ATOM 607 N N . TYR A 1 81 ? -4.193 7.132 6.259 1.00 95.25 8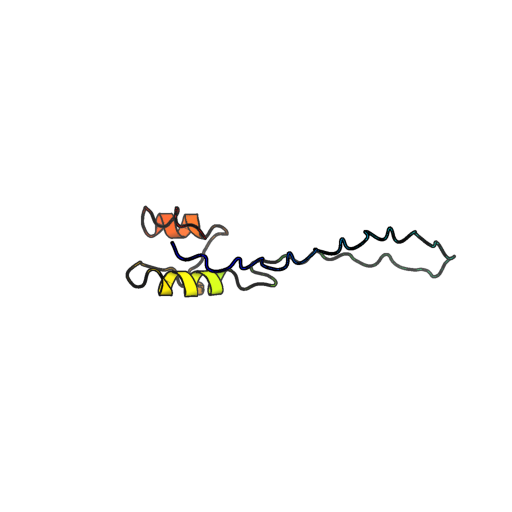1 TYR A N 1
ATOM 608 C CA . TYR A 1 81 ? -4.731 6.359 7.384 1.00 95.25 81 TYR A CA 1
ATOM 609 C C . TYR A 1 81 ? -4.852 7.194 8.667 1.00 95.25 81 TYR A C 1
ATOM 611 O O . TYR A 1 81 ? -5.842 7.071 9.387 1.00 95.25 81 TYR A O 1
ATOM 619 N N . GLY A 1 82 ? -3.910 8.105 8.927 1.00 93.50 82 GLY A N 1
ATOM 620 C CA . GLY A 1 82 ? -3.989 9.040 10.051 1.00 93.50 82 GLY A CA 1
ATOM 621 C C . GLY A 1 82 ? -5.185 9.991 9.971 1.00 93.50 82 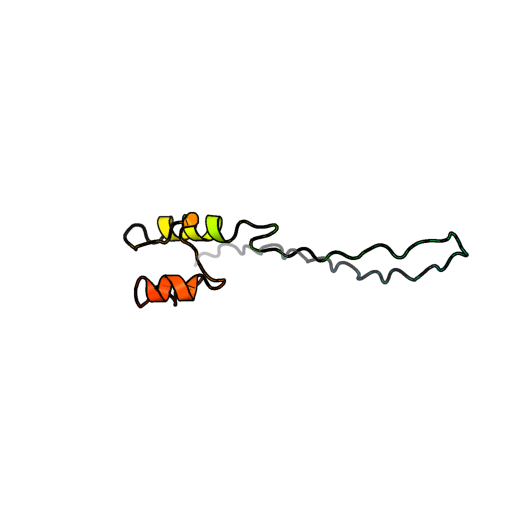GLY A C 1
ATOM 622 O O . GLY A 1 82 ? -5.776 10.313 11.001 1.00 93.50 82 GLY A O 1
ATOM 623 N N . ARG A 1 83 ? -5.575 10.403 8.756 1.00 93.56 83 ARG A N 1
ATOM 624 C CA . ARG A 1 83 ? -6.790 11.206 8.519 1.00 93.56 83 ARG A CA 1
ATOM 625 C C . ARG A 1 83 ? -8.070 10.384 8.663 1.00 93.56 83 ARG A C 1
ATOM 627 O O . ARG A 1 83 ? -9.080 10.933 9.087 1.00 93.56 83 ARG A O 1
ATOM 634 N N . LEU A 1 84 ? -8.028 9.095 8.319 1.00 92.50 84 LEU A N 1
ATOM 635 C CA . LEU A 1 84 ? -9.170 8.187 8.458 1.00 92.50 84 LEU A CA 1
ATOM 636 C C . LEU A 1 84 ? -9.525 7.957 9.930 1.00 92.50 84 LEU A C 1
ATOM 638 O O . LEU A 1 84 ? -10.693 8.016 10.309 1.00 92.50 84 LEU A O 1
ATOM 642 N N . ARG A 1 85 ? -8.512 7.704 10.764 1.00 88.50 85 ARG A N 1
ATOM 643 C CA . ARG A 1 85 ? -8.664 7.590 12.214 1.00 88.50 85 ARG A CA 1
ATOM 644 C C . ARG A 1 85 ? -7.355 7.984 12.907 1.00 88.50 85 ARG A C 1
ATOM 646 O O . ARG A 1 85 ? -6.322 7.356 12.648 1.00 88.50 85 ARG A O 1
ATOM 653 N N . PRO A 1 86 ? -7.385 8.948 13.845 1.00 86.75 86 PRO A N 1
ATOM 654 C CA . PRO A 1 86 ? -6.222 9.265 14.666 1.00 86.75 86 PRO A CA 1
ATOM 655 C C . PRO A 1 86 ? -5.662 8.005 15.347 1.00 86.75 86 PRO A C 1
ATOM 657 O O . PRO A 1 86 ? -6.409 7.235 15.951 1.00 86.75 86 PRO A O 1
ATOM 660 N N . GLY A 1 87 ? -4.350 7.782 15.223 1.00 84.56 87 GLY A N 1
ATOM 661 C CA . GLY A 1 87 ? -3.649 6.610 15.767 1.00 84.56 87 GLY A CA 1
ATOM 662 C C . GLY A 1 87 ? -3.353 5.489 14.763 1.00 84.56 87 GLY A C 1
ATOM 663 O O . GLY A 1 87 ? -2.561 4.606 15.080 1.00 84.56 87 GLY A O 1
ATOM 664 N N . LEU A 1 88 ? -3.911 5.525 13.545 1.00 86.56 88 LEU A N 1
ATOM 665 C CA . LEU A 1 88 ? -3.535 4.570 12.488 1.00 86.56 88 LEU A CA 1
ATOM 666 C C . LEU A 1 88 ? -2.251 4.960 11.736 1.00 86.56 88 LEU A C 1
ATOM 668 O O . LEU A 1 88 ? -1.668 4.124 11.055 1.00 86.56 88 LEU A O 1
ATOM 672 N N . SER A 1 89 ? -1.775 6.200 11.871 1.00 83.50 89 SER A N 1
ATOM 673 C CA . SER A 1 89 ? -0.543 6.673 11.222 1.00 83.50 89 SER A CA 1
ATOM 674 C C . SER A 1 89 ? 0.749 6.164 11.869 1.00 83.50 89 SER A C 1
ATOM 676 O O . SER A 1 89 ? 1.790 6.170 11.220 1.00 83.50 89 SER A O 1
ATOM 678 N N . SER A 1 90 ? 0.706 5.741 13.135 1.00 75.12 90 SER A N 1
ATOM 679 C CA . SER A 1 90 ? 1.870 5.280 13.909 1.00 75.12 90 SER A CA 1
ATOM 680 C C . SER A 1 90 ? 2.066 3.764 13.864 1.00 75.12 90 SER A C 1
ATOM 682 O O . SER A 1 90 ? 2.839 3.208 14.646 1.00 75.12 90 SER A O 1
ATOM 684 N N . TRP A 1 91 ? 1.343 3.083 12.977 1.00 66.00 91 TRP A N 1
ATOM 685 C CA . TRP A 1 91 ? 1.424 1.641 12.846 1.00 66.00 91 TRP A CA 1
ATOM 686 C C . TRP A 1 91 ? 2.741 1.244 12.152 1.00 66.00 91 TRP A C 1
ATOM 688 O O . TRP A 1 91 ? 3.016 1.772 11.074 1.00 66.00 91 TRP A O 1
ATOM 698 N N . PRO A 1 92 ? 3.581 0.367 12.739 1.00 55.72 92 PRO A N 1
ATOM 699 C CA . PRO A 1 92 ? 4.821 -0.047 12.093 1.00 55.72 92 PRO A CA 1
ATOM 700 C C . PRO A 1 92 ? 4.488 -0.873 10.846 1.00 55.72 92 PRO A C 1
ATOM 702 O O . PRO A 1 92 ? 3.852 -1.924 10.957 1.00 55.72 92 PRO A O 1
ATOM 705 N N . CYS A 1 93 ? 4.880 -0.360 9.678 1.00 47.47 93 CYS A N 1
ATOM 706 C CA . CYS A 1 93 ? 4.818 -1.065 8.398 1.00 47.47 93 CYS A CA 1
ATOM 707 C C . CYS A 1 93 ? 5.570 -2.404 8.454 1.00 47.47 93 CYS A C 1
ATOM 709 O O . CYS A 1 93 ? 6.682 -2.431 9.030 1.00 47.47 93 CYS A O 1
#

Organism: Pan troglodytes (NCBI:txid9598)

InterPro domains:
  IPR036412 HAD-like superfamily [SSF56784] (37-91)

Sequence (93 aa):
MIRLGGWCAPRLCSAAVPAGRRGAAGGPGLAGGRALRVLVDMDGVLADFEGGFLRKFRARFPDQPFIALEDRRGFWVSEQYGRLRPGLSSWPC